Protein AF-A0AAW4KR18-F1 (afdb_monomer_lite)

Structure (mmCIF, N/CA/C/O backbone):
data_AF-A0AAW4KR18-F1
#
_entry.id   AF-A0AAW4KR18-F1
#
loop_
_atom_site.group_PDB
_atom_site.id
_atom_site.type_symbol
_atom_site.label_atom_id
_atom_site.label_alt_id
_atom_site.label_comp_id
_atom_site.label_asym_id
_atom_site.label_entity_id
_atom_site.label_seq_id
_atom_site.pdbx_PDB_ins_code
_atom_site.Cartn_x
_atom_site.Cartn_y
_atom_site.Cartn_z
_atom_site.occupancy
_atom_site.B_iso_or_equiv
_atom_site.auth_seq_id
_atom_site.auth_comp_id
_atom_site.auth_asym_id
_atom_site.auth_atom_id
_atom_site.pdbx_PDB_model_num
ATOM 1 N N . GLY A 1 1 ? -1.394 -12.339 -10.788 1.00 86.75 1 GLY A N 1
ATOM 2 C CA . GLY A 1 1 ? -1.024 -12.649 -9.390 1.00 86.75 1 GLY A CA 1
ATOM 3 C C . GLY A 1 1 ? -1.219 -11.434 -8.500 1.00 86.75 1 GLY A C 1
ATOM 4 O O . GLY A 1 1 ? -1.616 -10.391 -9.005 1.00 86.75 1 GLY A O 1
ATOM 5 N N . LEU A 1 2 ? -0.957 -11.558 -7.200 1.00 89.19 2 LEU A N 1
ATOM 6 C CA . LEU A 1 2 ? -0.935 -10.439 -6.252 1.00 89.19 2 LEU A CA 1
ATOM 7 C C . LEU A 1 2 ? 0.463 -10.357 -5.641 1.00 89.19 2 LEU A C 1
ATOM 9 O O . LEU A 1 2 ? 1.013 -11.386 -5.254 1.00 89.19 2 LEU A O 1
ATOM 13 N N . MET A 1 3 ? 1.033 -9.157 -5.593 1.00 88.88 3 MET A N 1
ATOM 14 C CA . MET A 1 3 ? 2.325 -8.891 -4.968 1.00 88.88 3 MET A CA 1
ATOM 15 C C . MET A 1 3 ? 2.140 -7.832 -3.888 1.00 88.88 3 MET A C 1
ATOM 17 O O . MET A 1 3 ? 1.557 -6.781 -4.152 1.00 88.88 3 MET A O 1
ATOM 21 N N . GLU A 1 4 ? 2.635 -8.116 -2.688 1.00 91.31 4 GLU A N 1
ATOM 22 C CA . GLU A 1 4 ? 2.554 -7.213 -1.545 1.00 91.31 4 GLU A CA 1
ATOM 23 C C . GLU A 1 4 ? 3.915 -6.571 -1.253 1.00 91.31 4 GLU A C 1
ATOM 25 O O . GLU A 1 4 ? 4.936 -7.257 -1.199 1.00 91.31 4 GLU A O 1
ATOM 30 N N . PHE A 1 5 ? 3.915 -5.256 -1.034 1.00 89.31 5 PHE A N 1
ATOM 31 C CA . PHE A 1 5 ? 5.061 -4.491 -0.560 1.00 89.31 5 PHE A CA 1
ATOM 32 C C . PHE A 1 5 ? 4.818 -3.948 0.847 1.00 89.31 5 PHE A C 1
ATOM 34 O O . PHE A 1 5 ? 3.868 -3.199 1.093 1.00 89.31 5 PHE A O 1
ATOM 41 N N . VAL A 1 6 ? 5.752 -4.266 1.738 1.00 88.69 6 VAL A N 1
ATOM 42 C CA . VAL A 1 6 ? 5.866 -3.669 3.069 1.00 88.69 6 VAL A CA 1
ATOM 43 C C . VAL A 1 6 ? 6.666 -2.375 2.942 1.00 88.69 6 VAL A C 1
ATOM 45 O O . VAL A 1 6 ? 7.776 -2.393 2.414 1.00 88.69 6 VAL A O 1
ATOM 48 N N . GLU A 1 7 ? 6.106 -1.254 3.399 1.00 86.38 7 GLU A N 1
ATOM 49 C CA . GLU A 1 7 ? 6.796 0.046 3.460 1.00 86.38 7 GLU A CA 1
ATOM 50 C C . GLU A 1 7 ? 7.399 0.507 2.114 1.00 86.38 7 GLU A C 1
ATOM 52 O O . GLU A 1 7 ? 8.507 1.045 2.044 1.00 86.38 7 GLU A O 1
ATOM 57 N N . MET A 1 8 ? 6.646 0.319 1.022 1.00 87.75 8 MET A N 1
ATOM 58 C CA . MET A 1 8 ? 7.079 0.597 -0.359 1.00 87.75 8 MET A CA 1
ATOM 59 C C . MET A 1 8 ? 7.740 1.975 -0.539 1.00 87.75 8 MET A C 1
ATOM 61 O O . MET A 1 8 ? 8.701 2.105 -1.295 1.00 87.75 8 MET A O 1
ATOM 65 N N . PHE A 1 9 ? 7.264 3.009 0.160 1.00 86.62 9 PHE A N 1
ATOM 66 C CA . PHE A 1 9 ? 7.757 4.381 -0.001 1.00 86.62 9 PHE A CA 1
ATOM 67 C C . PHE A 1 9 ? 9.167 4.624 0.552 1.00 86.62 9 PHE A C 1
ATOM 69 O O . PHE A 1 9 ? 9.767 5.649 0.231 1.00 86.62 9 PHE A O 1
ATOM 76 N N . LYS A 1 10 ? 9.726 3.692 1.333 1.00 87.44 10 LYS A N 1
ATOM 77 C CA . LYS A 1 10 ? 11.134 3.731 1.759 1.00 87.44 10 LYS A CA 1
ATOM 78 C C . LYS A 1 10 ? 12.091 3.197 0.694 1.00 87.44 10 LYS A C 1
ATOM 80 O O . LYS A 1 10 ? 13.296 3.440 0.778 1.00 87.44 10 LYS A O 1
ATOM 85 N N . ALA A 1 11 ? 11.584 2.457 -0.291 1.00 86.94 11 ALA A N 1
ATOM 86 C CA . ALA A 1 11 ? 12.419 1.880 -1.328 1.00 86.94 11 ALA A CA 1
ATOM 87 C C . ALA A 1 11 ? 13.011 2.980 -2.230 1.00 86.94 11 ALA A C 1
ATOM 89 O O . ALA A 1 11 ? 12.342 3.967 -2.552 1.00 86.94 11 ALA A O 1
ATOM 90 N N . PRO A 1 12 ? 14.267 2.828 -2.682 1.00 85.69 12 PRO A N 1
ATOM 91 C CA . PRO A 1 12 ? 14.877 3.793 -3.585 1.00 85.69 12 PRO A CA 1
ATOM 92 C C . PRO A 1 12 ? 14.144 3.806 -4.936 1.00 85.69 12 PRO A C 1
ATOM 94 O O . PRO A 1 12 ? 13.716 2.761 -5.423 1.00 85.69 12 PRO A O 1
ATOM 97 N N . MET A 1 13 ? 14.068 4.968 -5.597 1.00 82.88 13 MET A N 1
ATOM 98 C CA . MET A 1 13 ? 13.292 5.131 -6.844 1.00 82.88 13 MET A CA 1
ATOM 99 C C . MET A 1 13 ? 13.685 4.148 -7.952 1.00 82.88 13 MET A C 1
ATOM 101 O O . MET A 1 13 ? 12.829 3.688 -8.700 1.00 82.88 13 MET A O 1
ATOM 105 N N . LYS A 1 14 ? 14.960 3.744 -8.012 1.00 84.25 14 LYS A N 1
ATOM 106 C CA . LYS A 1 14 ? 15.451 2.716 -8.946 1.00 84.25 14 LYS A CA 1
ATOM 107 C C . LYS A 1 14 ?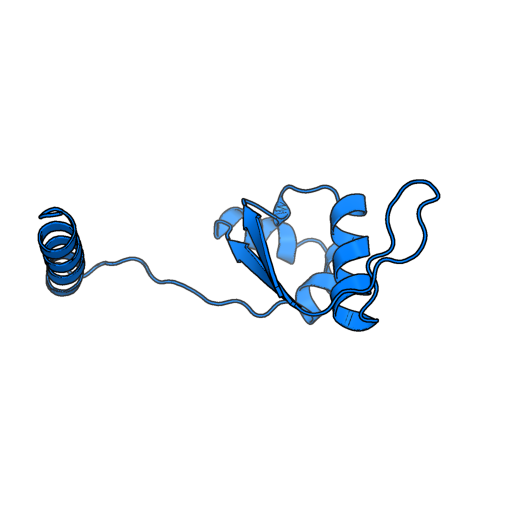 14.745 1.357 -8.812 1.00 84.25 14 LYS A C 1
ATOM 109 O O . LYS A 1 14 ? 14.704 0.615 -9.781 1.00 84.25 14 LYS A O 1
ATOM 114 N N . VAL A 1 15 ? 14.209 1.039 -7.631 1.00 85.00 15 VAL A N 1
ATOM 115 C CA . VAL A 1 15 ? 13.423 -0.180 -7.370 1.00 85.00 15 VAL A CA 1
ATOM 116 C C . VAL A 1 15 ? 11.958 0.034 -7.731 1.00 85.00 15 VAL A C 1
ATOM 118 O O . VAL A 1 15 ? 11.303 -0.879 -8.222 1.00 85.00 15 VAL A O 1
ATOM 121 N N . LEU A 1 16 ? 11.441 1.246 -7.526 1.00 87.69 16 LEU A N 1
ATOM 122 C CA . LEU A 1 16 ? 10.046 1.546 -7.813 1.00 87.69 16 LEU A CA 1
ATOM 123 C C . LEU A 1 16 ? 9.786 1.700 -9.317 1.00 87.69 16 LEU A C 1
ATOM 125 O O . LEU A 1 16 ? 8.729 1.293 -9.790 1.00 87.69 16 LEU A O 1
ATOM 129 N N . HIS A 1 17 ? 10.703 2.303 -10.084 1.00 87.62 17 HIS A N 1
ATOM 130 C CA . HIS A 1 17 ? 10.473 2.606 -11.507 1.00 87.62 17 HIS A CA 1
ATOM 131 C C . HIS A 1 17 ? 10.106 1.376 -12.352 1.00 87.62 17 HIS A C 1
ATOM 133 O O . HIS A 1 17 ? 9.118 1.460 -13.085 1.00 87.62 17 HIS A O 1
ATOM 139 N N . PRO A 1 18 ? 10.788 0.223 -12.206 1.00 89.06 18 PRO A N 1
ATOM 140 C CA . PRO A 1 18 ? 10.374 -1.017 -12.859 1.00 89.06 18 PRO A CA 1
ATOM 141 C C . PRO A 1 18 ? 8.924 -1.436 -12.576 1.00 89.06 18 PRO A C 1
ATOM 143 O O . PRO A 1 18 ? 8.291 -2.048 -13.432 1.00 89.06 18 PRO A O 1
ATOM 146 N N . LEU A 1 19 ? 8.363 -1.088 -11.411 1.00 88.94 19 LEU A N 1
ATOM 147 C CA . LEU A 1 19 ? 6.976 -1.406 -11.050 1.00 88.94 19 LEU A CA 1
ATOM 148 C C . LEU A 1 19 ? 5.959 -0.561 -11.830 1.00 88.94 19 LEU A C 1
ATOM 150 O O . LEU A 1 19 ? 4.875 -1.053 -12.150 1.00 88.94 19 LEU A O 1
ATOM 154 N N . LEU A 1 20 ? 6.298 0.684 -12.188 1.00 87.81 20 LEU A N 1
ATOM 155 C CA . LEU A 1 20 ? 5.454 1.491 -13.082 1.00 87.81 20 LEU A CA 1
ATOM 156 C C . LEU A 1 20 ? 5.405 0.873 -14.470 1.00 87.81 20 LEU A C 1
ATOM 158 O O . LEU A 1 20 ? 4.329 0.716 -15.037 1.00 87.81 20 LEU A O 1
ATOM 162 N N . THR A 1 21 ? 6.565 0.483 -14.994 1.00 87.69 21 THR A N 1
ATOM 163 C CA . THR A 1 21 ? 6.645 -0.186 -16.292 1.00 87.69 21 THR A CA 1
ATOM 164 C C . THR A 1 21 ? 5.892 -1.513 -16.264 1.00 87.69 21 THR A C 1
ATOM 166 O O . THR A 1 21 ? 5.102 -1.780 -17.162 1.00 87.69 21 THR A O 1
ATOM 169 N N . ALA A 1 22 ? 6.018 -2.288 -15.184 1.00 90.38 22 ALA A N 1
ATOM 170 C CA . ALA A 1 22 ? 5.279 -3.535 -15.015 1.00 90.38 22 ALA A CA 1
ATOM 171 C C . ALA A 1 22 ? 3.760 -3.328 -15.029 1.00 90.38 22 ALA A C 1
ATOM 173 O O . ALA A 1 22 ? 3.048 -4.045 -15.728 1.00 90.38 22 ALA A O 1
ATOM 174 N N . THR A 1 23 ? 3.258 -2.333 -14.296 1.00 88.94 23 THR A N 1
ATOM 175 C CA . THR A 1 23 ? 1.814 -2.047 -14.212 1.00 88.94 23 THR A CA 1
ATOM 176 C C . THR A 1 23 ? 1.245 -1.373 -15.460 1.00 88.94 23 THR A C 1
ATOM 178 O O . THR A 1 23 ? 0.047 -1.487 -15.703 1.00 88.94 23 THR A O 1
ATOM 181 N N . GLN A 1 24 ? 2.076 -0.710 -16.267 1.00 87.00 24 GLN A N 1
ATOM 182 C CA . GLN A 1 24 ? 1.652 -0.032 -17.493 1.00 87.00 24 GLN A CA 1
ATOM 183 C C . GLN A 1 24 ? 1.796 -0.898 -18.751 1.00 87.00 24 GLN A C 1
ATOM 185 O O . GLN A 1 24 ? 0.878 -0.962 -19.562 1.00 87.00 24 GLN A O 1
ATOM 190 N N . GLU A 1 25 ? 2.956 -1.524 -18.940 1.00 88.69 25 GLU A N 1
ATOM 191 C CA . GLU A 1 25 ? 3.314 -2.263 -20.158 1.00 88.69 25 GLU A CA 1
ATOM 192 C C . GLU A 1 25 ? 3.072 -3.770 -20.017 1.00 88.69 25 GLU A C 1
ATOM 194 O O . GLU A 1 25 ? 3.236 -4.517 -20.980 1.00 88.69 25 GLU A O 1
ATOM 199 N N . GLY A 1 26 ? 2.709 -4.234 -18.817 1.00 88.69 26 GLY A N 1
ATOM 200 C CA . GLY A 1 26 ? 2.560 -5.657 -18.525 1.00 88.69 26 GLY A CA 1
ATOM 201 C C . GLY A 1 26 ? 3.891 -6.407 -18.540 1.00 88.69 26 GLY A C 1
ATOM 202 O O . GLY A 1 26 ? 3.902 -7.621 -18.718 1.00 88.69 26 GLY A O 1
ATOM 203 N N . ASN A 1 27 ? 5.013 -5.699 -18.381 1.00 89.56 27 ASN A N 1
ATOM 204 C CA . ASN A 1 27 ? 6.358 -6.261 -18.417 1.00 89.56 27 ASN A CA 1
ATOM 205 C C . ASN A 1 27 ? 7.237 -5.622 -17.338 1.00 89.56 27 ASN A C 1
ATOM 207 O O . ASN A 1 27 ? 7.429 -4.407 -17.302 1.00 89.56 27 ASN A O 1
ATOM 211 N N . TYR A 1 28 ? 7.785 -6.446 -16.451 1.00 88.69 28 TYR A N 1
ATOM 212 C CA . TYR A 1 28 ? 8.760 -6.034 -15.455 1.00 88.69 28 TYR A CA 1
ATOM 213 C C . TYR A 1 28 ? 10.169 -6.076 -16.052 1.00 88.69 28 TYR A C 1
ATOM 215 O O . TYR A 1 28 ? 10.699 -7.145 -16.364 1.00 88.69 28 TYR A O 1
ATOM 223 N N . ASN A 1 29 ? 10.787 -4.905 -16.183 1.00 85.00 29 ASN A N 1
ATOM 224 C CA . ASN A 1 29 ? 12.160 -4.777 -16.658 1.00 85.00 29 ASN A CA 1
ATOM 225 C C . ASN A 1 29 ? 13.118 -4.853 -15.469 1.00 85.00 29 ASN A C 1
ATOM 227 O O . ASN A 1 29 ? 13.236 -3.906 -14.691 1.00 85.00 29 ASN A O 1
ATOM 231 N N . SER A 1 30 ? 13.788 -5.996 -15.316 1.00 76.69 30 SER A N 1
ATOM 232 C CA . SER A 1 30 ? 14.761 -6.187 -14.243 1.00 76.69 30 SER A CA 1
ATOM 233 C C . SER A 1 30 ? 15.985 -5.294 -14.436 1.00 76.69 30 SER A C 1
ATOM 235 O O . SER A 1 30 ? 16.422 -5.017 -15.553 1.00 76.69 30 SER A O 1
ATOM 237 N N . THR A 1 31 ? 16.599 -4.896 -13.327 1.00 69.06 31 THR A N 1
ATOM 238 C CA . THR A 1 31 ? 17.990 -4.446 -13.337 1.00 69.06 31 THR A CA 1
ATOM 239 C C . THR A 1 31 ? 18.891 -5.658 -13.611 1.00 69.06 31 THR A C 1
ATOM 241 O O . THR A 1 31 ? 18.619 -6.732 -13.080 1.00 69.06 31 THR A O 1
ATOM 244 N N . GLU A 1 32 ? 19.945 -5.481 -14.417 1.00 68.81 32 GLU A N 1
ATOM 245 C CA . GLU A 1 32 ? 21.020 -6.467 -14.683 1.00 68.81 32 GLU A CA 1
ATOM 246 C C . GLU A 1 32 ? 20.759 -7.560 -15.744 1.00 68.81 32 GLU A C 1
ATOM 248 O O . GLU A 1 32 ? 20.768 -8.750 -15.453 1.00 68.81 32 GLU A O 1
ATOM 253 N N . GLY A 1 33 ? 20.612 -7.172 -17.018 1.00 66.25 33 GLY A N 1
ATOM 254 C CA . GLY A 1 33 ? 20.816 -8.073 -18.175 1.00 66.25 33 GLY A CA 1
ATOM 255 C C . GLY A 1 33 ? 19.786 -9.195 -18.370 1.00 66.25 33 GLY A C 1
ATOM 256 O O . GLY A 1 33 ? 19.841 -9.911 -19.368 1.00 66.25 33 GLY A O 1
ATOM 257 N N . LEU A 1 34 ? 18.835 -9.333 -17.450 1.00 75.31 34 LEU A N 1
ATOM 258 C CA . LEU A 1 34 ? 17.673 -10.197 -17.588 1.00 75.31 34 LEU A CA 1
ATOM 259 C C . LEU A 1 34 ? 16.652 -9.542 -18.525 1.00 75.31 34 LEU A C 1
ATOM 261 O O . LEU A 1 34 ? 16.408 -8.336 -18.459 1.00 75.31 34 LEU A O 1
ATOM 265 N N . GLY A 1 35 ? 16.060 -10.349 -19.408 1.00 80.00 35 GLY A N 1
ATOM 266 C CA . GLY A 1 35 ? 14.988 -9.903 -20.296 1.00 80.00 35 GLY A CA 1
ATOM 267 C C . GLY A 1 35 ? 13.735 -9.481 -19.526 1.00 80.00 35 GLY A C 1
ATOM 268 O O . GLY A 1 35 ? 13.562 -9.817 -18.353 1.00 80.00 35 GLY A O 1
ATOM 269 N N . ALA A 1 36 ? 12.852 -8.750 -20.204 1.00 86.06 36 ALA A N 1
ATOM 270 C CA . ALA A 1 36 ? 11.567 -8.342 -19.652 1.00 86.06 36 ALA A CA 1
ATOM 271 C C . ALA A 1 36 ? 10.756 -9.563 -19.186 1.00 86.06 36 ALA A C 1
ATOM 273 O O . ALA A 1 36 ? 10.584 -10.530 -19.932 1.00 86.06 36 ALA A O 1
ATOM 274 N N . ILE A 1 37 ? 10.259 -9.516 -17.950 1.00 88.81 37 ILE A N 1
ATOM 275 C CA . ILE A 1 37 ? 9.450 -10.581 -17.356 1.00 88.81 37 ILE A CA 1
ATOM 276 C C . ILE A 1 37 ? 7.975 -10.195 -17.509 1.00 88.81 37 ILE A C 1
ATOM 278 O O . ILE A 1 37 ? 7.586 -9.152 -16.980 1.00 88.81 37 ILE A O 1
ATOM 282 N N . PRO A 1 38 ? 7.130 -11.006 -18.172 1.00 90.25 38 PRO A N 1
ATOM 283 C CA . PRO A 1 38 ? 5.703 -10.723 -18.268 1.00 90.25 38 PRO A CA 1
ATOM 284 C C . PRO A 1 38 ? 5.072 -10.555 -16.883 1.00 90.25 38 PRO A C 1
ATOM 286 O O . PRO A 1 38 ? 5.202 -11.414 -16.009 1.00 90.25 38 PRO A O 1
ATOM 289 N N . PHE A 1 39 ? 4.370 -9.445 -16.689 1.00 90.50 39 PHE A N 1
ATOM 290 C CA . PHE A 1 39 ? 3.689 -9.097 -15.455 1.00 90.50 39 PHE A CA 1
ATOM 291 C C . PHE A 1 39 ? 2.190 -8.946 -15.706 1.00 90.50 39 PHE A C 1
ATOM 293 O O . PHE A 1 39 ? 1.731 -8.146 -16.517 1.00 90.50 39 PHE A O 1
ATOM 300 N N . THR A 1 40 ? 1.393 -9.705 -14.964 1.00 91.06 40 THR A N 1
ATOM 301 C CA . THR A 1 40 ? -0.058 -9.524 -14.909 1.00 91.06 40 THR A CA 1
ATOM 302 C C . THR A 1 40 ? -0.503 -9.731 -13.474 1.00 91.06 40 THR A C 1
ATOM 304 O O . THR A 1 40 ? -0.501 -10.851 -12.946 1.00 91.06 40 THR A O 1
ATOM 307 N N . GLY A 1 41 ? -0.862 -8.645 -12.800 1.00 90.75 41 GLY A N 1
ATOM 308 C CA . GLY A 1 41 ? -1.221 -8.713 -11.397 1.00 90.75 41 GLY A CA 1
ATOM 309 C C . GLY A 1 41 ? -1.517 -7.373 -10.757 1.00 90.75 41 GLY A C 1
ATOM 310 O O . GLY A 1 41 ? -1.460 -6.329 -11.398 1.00 90.75 41 GLY A O 1
ATOM 311 N N . ILE A 1 42 ? -1.838 -7.445 -9.471 1.00 90.44 42 ILE A N 1
ATOM 312 C CA . ILE A 1 42 ? -2.093 -6.287 -8.619 1.00 90.44 42 ILE A CA 1
ATOM 313 C C . ILE A 1 42 ? -0.888 -6.102 -7.703 1.00 90.44 42 ILE A C 1
ATOM 315 O O . ILE A 1 42 ? -0.434 -7.061 -7.072 1.00 90.44 42 ILE A O 1
ATOM 319 N N . LEU A 1 43 ? -0.400 -4.866 -7.631 1.00 90.81 43 LEU A N 1
ATOM 320 C CA . LEU A 1 43 ? 0.550 -4.441 -6.612 1.00 90.81 43 LEU A CA 1
ATOM 321 C C . LEU A 1 43 ? -0.236 -3.849 -5.446 1.00 90.81 43 LEU A C 1
ATOM 323 O O . LEU A 1 43 ? -0.969 -2.876 -5.618 1.00 90.81 43 LEU A O 1
ATOM 327 N N . LEU A 1 44 ? -0.090 -4.450 -4.272 1.00 93.00 44 LEU A N 1
ATOM 328 C CA . LEU A 1 44 ? -0.624 -3.936 -3.021 1.00 93.00 44 LEU A CA 1
ATOM 329 C C . LEU A 1 44 ? 0.544 -3.432 -2.181 1.00 93.00 44 LEU A C 1
ATOM 331 O O . LEU A 1 44 ? 1.550 -4.120 -2.040 1.00 93.00 44 LEU A O 1
ATOM 335 N N . ALA A 1 45 ? 0.413 -2.245 -1.608 1.00 92.06 45 ALA A N 1
ATOM 336 C CA . ALA A 1 45 ? 1.400 -1.715 -0.685 1.00 92.06 45 ALA A CA 1
ATOM 337 C C . ALA A 1 45 ? 0.702 -1.179 0.555 1.00 92.06 45 ALA A C 1
ATOM 339 O O . ALA A 1 45 ? -0.339 -0.526 0.457 1.00 92.06 45 ALA A O 1
ATOM 340 N N . HIS A 1 46 ? 1.299 -1.436 1.712 1.00 91.81 46 HIS A N 1
ATOM 341 C CA . HIS A 1 46 ? 0.893 -0.818 2.963 1.00 91.81 46 HIS A CA 1
ATOM 342 C C . HIS A 1 46 ? 2.025 0.068 3.484 1.00 91.81 46 HIS A C 1
ATOM 344 O O . HIS A 1 46 ? 3.211 -0.246 3.371 1.00 91.81 46 HIS A O 1
ATOM 350 N N . SER A 1 47 ? 1.649 1.219 4.024 1.00 90.12 47 SER A N 1
ATOM 351 C CA . SER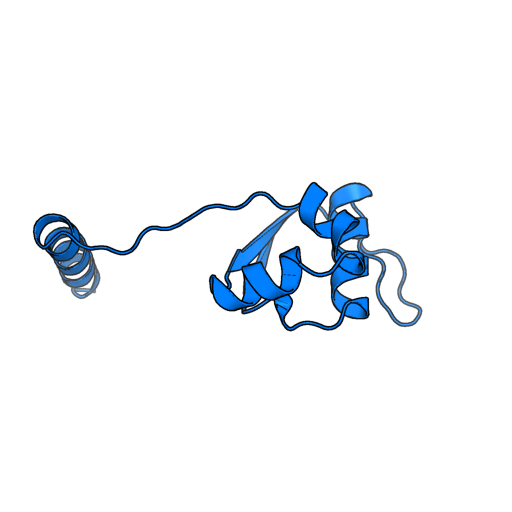 A 1 47 ? 2.571 2.210 4.568 1.00 90.12 47 SER A CA 1
ATOM 352 C C . SER A 1 47 ? 1.813 3.092 5.559 1.00 90.12 47 SER A C 1
ATOM 354 O O . SER A 1 47 ? 0.582 3.053 5.634 1.00 90.12 47 SER A O 1
ATOM 356 N N . ASN A 1 48 ? 2.550 3.860 6.352 1.00 89.56 48 ASN A N 1
ATOM 357 C CA . ASN A 1 48 ? 1.974 4.818 7.283 1.00 89.56 48 ASN A CA 1
ATOM 358 C C . ASN A 1 48 ? 1.702 6.174 6.608 1.00 89.56 48 ASN A C 1
ATOM 360 O O . ASN A 1 48 ? 2.221 6.507 5.540 1.00 89.56 48 ASN A O 1
ATOM 364 N N . GLU A 1 49 ? 0.878 6.987 7.264 1.00 88.75 49 GLU A N 1
ATOM 365 C CA . GLU A 1 49 ? 0.468 8.290 6.740 1.00 88.75 49 GLU A CA 1
ATOM 366 C C . GLU A 1 49 ? 1.650 9.271 6.608 1.00 88.75 49 GLU A C 1
ATOM 368 O O . GLU A 1 49 ? 1.729 10.015 5.630 1.00 88.75 49 GLU A O 1
ATOM 373 N N . SER A 1 50 ? 2.623 9.234 7.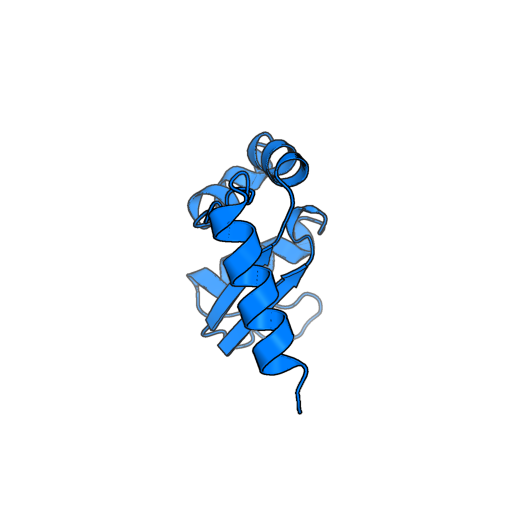527 1.00 89.56 50 SER A N 1
ATOM 374 C CA . SER A 1 50 ? 3.820 10.088 7.471 1.00 89.56 50 SER A CA 1
ATOM 375 C C . SER A 1 50 ? 4.714 9.821 6.254 1.00 89.56 50 SER A C 1
ATOM 377 O O . SER A 1 50 ? 5.210 10.760 5.622 1.00 89.56 50 SER A O 1
ATOM 379 N N . GLU A 1 51 ? 4.903 8.553 5.893 1.00 90.00 51 GLU A N 1
ATOM 380 C CA . GLU A 1 51 ? 5.650 8.133 4.707 1.00 90.00 51 GLU A CA 1
ATOM 381 C C . GLU A 1 51 ? 4.918 8.553 3.438 1.00 90.00 51 GLU A C 1
ATOM 383 O O . GLU A 1 51 ? 5.532 9.134 2.545 1.00 90.00 51 GLU A O 1
ATOM 388 N N . TRP A 1 52 ? 3.598 8.346 3.389 1.00 90.06 52 TRP A N 1
ATOM 389 C CA . TRP A 1 52 ? 2.773 8.807 2.278 1.00 90.06 52 TRP A CA 1
ATOM 390 C C . TRP A 1 52 ? 2.877 10.324 2.071 1.00 90.06 52 TRP A C 1
ATOM 392 O O . TRP A 1 52 ? 3.061 10.777 0.941 1.00 90.06 52 TRP A O 1
ATOM 402 N N . HIS A 1 53 ? 2.808 11.126 3.138 1.00 90.25 53 HIS A N 1
ATOM 403 C CA . HIS A 1 53 ? 2.953 12.580 3.029 1.00 90.25 53 HIS A CA 1
ATOM 404 C C . HIS A 1 53 ? 4.323 12.988 2.489 1.00 90.25 53 HIS A C 1
ATOM 406 O O . HIS A 1 53 ? 4.406 13.811 1.577 1.00 90.25 53 HIS A O 1
ATOM 412 N N . THR A 1 54 ? 5.391 12.385 3.013 1.00 90.31 54 THR A N 1
ATOM 413 C CA . THR A 1 54 ? 6.760 12.622 2.532 1.00 90.31 54 THR A CA 1
ATOM 414 C C . THR A 1 54 ? 6.895 12.259 1.054 1.00 90.31 54 THR A C 1
ATOM 416 O O . THR A 1 54 ? 7.428 13.040 0.266 1.00 90.31 54 THR A O 1
ATOM 419 N N . PHE A 1 55 ? 6.363 11.099 0.664 1.00 89.88 55 PHE A N 1
ATOM 420 C CA . PHE A 1 55 ? 6.407 10.594 -0.703 1.00 89.88 55 PHE A CA 1
ATOM 421 C C . PHE A 1 55 ? 5.618 11.478 -1.673 1.00 89.88 55 PHE A C 1
ATOM 423 O O . PHE A 1 55 ? 6.131 11.815 -2.740 1.00 89.88 55 PHE A O 1
ATOM 430 N N . ARG A 1 56 ? 4.404 11.895 -1.290 1.00 89.94 56 ARG A N 1
ATOM 431 C CA . ARG A 1 56 ? 3.515 12.746 -2.093 1.00 89.94 56 ARG A CA 1
ATOM 432 C C . ARG A 1 56 ? 4.083 14.146 -2.325 1.00 89.94 56 ARG A C 1
ATOM 434 O O . ARG A 1 56 ? 3.857 14.730 -3.379 1.00 89.94 56 ARG A O 1
ATOM 441 N N . ASN A 1 57 ? 4.789 14.700 -1.342 1.00 89.94 57 ASN A N 1
ATOM 442 C CA . ASN A 1 57 ? 5.326 16.060 -1.423 1.00 89.94 57 ASN A CA 1
ATOM 443 C C . ASN A 1 57 ? 6.556 16.172 -2.342 1.00 89.94 57 ASN A C 1
ATOM 445 O O . ASN A 1 57 ? 6.975 17.281 -2.679 1.00 89.94 57 ASN A O 1
ATOM 449 N N . ASN A 1 58 ? 7.137 15.048 -2.764 1.00 88.88 58 ASN A N 1
ATOM 450 C CA . ASN A 1 58 ? 8.266 15.032 -3.682 1.00 88.88 58 ASN A CA 1
ATOM 451 C C . ASN A 1 58 ? 7.788 15.017 -5.145 1.00 88.88 58 ASN A C 1
ATOM 453 O O . ASN A 1 58 ? 7.223 14.031 -5.611 1.00 88.88 58 ASN A O 1
ATOM 457 N N . LYS A 1 59 ? 8.081 16.087 -5.897 1.00 86.31 59 LYS A N 1
ATOM 458 C CA . LYS A 1 59 ? 7.699 16.225 -7.316 1.00 86.31 59 LYS A CA 1
ATOM 459 C C . LYS A 1 59 ? 8.268 15.131 -8.222 1.00 86.31 59 LYS A C 1
ATOM 461 O O . LYS A 1 59 ? 7.644 14.785 -9.215 1.00 86.31 59 LYS A O 1
ATOM 466 N N . ASN A 1 60 ? 9.408 14.537 -7.867 1.00 84.62 60 ASN A N 1
ATOM 467 C CA . ASN A 1 60 ? 9.985 13.438 -8.648 1.00 84.62 60 ASN A CA 1
ATOM 468 C C . ASN A 1 60 ? 9.096 12.179 -8.640 1.00 84.62 60 ASN A C 1
ATOM 470 O O . ASN A 1 60 ? 9.271 11.301 -9.482 1.00 84.62 60 ASN A O 1
ATOM 474 N N . ASN A 1 61 ? 8.136 12.098 -7.712 1.00 86.88 61 ASN A N 1
ATOM 475 C CA . ASN A 1 61 ? 7.243 10.956 -7.540 1.00 86.88 61 ASN A CA 1
ATOM 476 C C . ASN A 1 61 ? 5.881 11.143 -8.228 1.00 86.88 61 ASN A C 1
ATOM 478 O O . ASN A 1 61 ? 5.029 10.266 -8.111 1.00 86.88 61 ASN A O 1
ATOM 482 N N . GLU A 1 62 ? 5.656 12.246 -8.949 1.00 87.31 62 GLU A N 1
ATOM 483 C CA . GLU A 1 62 ? 4.370 12.567 -9.593 1.00 87.31 62 GLU A CA 1
ATOM 484 C C . GLU A 1 62 ? 3.844 11.412 -10.461 1.00 87.31 62 GLU A C 1
ATOM 486 O O . GLU A 1 62 ? 2.714 10.961 -10.286 1.00 87.31 62 GLU A O 1
ATOM 491 N N . ALA A 1 63 ? 4.715 10.806 -11.273 1.00 86.94 63 ALA A N 1
ATOM 492 C CA . ALA A 1 63 ? 4.369 9.659 -12.114 1.00 86.94 63 ALA A CA 1
ATOM 493 C C . ALA A 1 63 ? 3.895 8.413 -11.333 1.00 86.94 63 ALA A C 1
ATOM 495 O O . ALA A 1 63 ? 3.167 7.586 -11.888 1.00 86.94 63 ALA A O 1
ATOM 496 N N . PHE A 1 64 ? 4.318 8.244 -10.074 1.00 87.31 64 PHE A N 1
ATOM 497 C CA . PHE A 1 64 ? 3.790 7.197 -9.193 1.00 87.31 64 PHE A CA 1
ATOM 498 C C . PHE A 1 64 ? 2.438 7.581 -8.625 1.00 87.31 64 PHE A C 1
ATOM 500 O O . PHE A 1 64 ? 1.534 6.754 -8.598 1.00 87.31 64 PHE A O 1
ATOM 507 N N . ILE A 1 65 ? 2.312 8.825 -8.169 1.00 88.75 65 ILE A N 1
ATOM 508 C CA . ILE A 1 65 ? 1.100 9.331 -7.525 1.00 88.75 65 ILE A CA 1
ATOM 509 C C . ILE A 1 65 ? -0.096 9.198 -8.475 1.00 88.75 65 ILE A C 1
ATOM 511 O O . ILE A 1 65 ? -1.148 8.732 -8.046 1.00 88.75 65 ILE A O 1
ATOM 515 N N . ASP A 1 66 ? 0.095 9.483 -9.764 1.00 88.75 66 ASP A N 1
ATOM 516 C CA . ASP A 1 66 ? -0.946 9.351 -10.793 1.00 88.75 66 ASP A CA 1
ATOM 517 C C . ASP A 1 66 ? -1.409 7.906 -11.039 1.00 88.75 66 ASP A C 1
ATOM 519 O O . ASP A 1 66 ? -2.491 7.681 -11.582 1.00 88.75 66 ASP A O 1
ATOM 523 N N . ARG A 1 67 ? -0.603 6.909 -10.652 1.00 88.25 67 ARG A N 1
ATOM 524 C CA . ARG A 1 67 ? -0.877 5.481 -10.882 1.00 88.25 67 ARG A CA 1
ATOM 525 C C . ARG A 1 67 ? -1.228 4.710 -9.606 1.00 88.25 67 ARG A C 1
ATOM 527 O O . ARG A 1 67 ? -1.421 3.497 -9.668 1.00 88.25 67 ARG A O 1
ATOM 534 N N . ILE A 1 68 ? -1.317 5.377 -8.454 1.00 89.00 68 ILE A N 1
ATOM 535 C CA . ILE A 1 68 ? -1.644 4.749 -7.167 1.00 89.00 68 ILE A CA 1
ATOM 536 C C . ILE A 1 68 ? -3.095 5.046 -6.789 1.00 89.00 68 ILE A C 1
ATOM 538 O O . ILE A 1 68 ? -3.533 6.195 -6.780 1.00 89.00 68 ILE A O 1
ATOM 542 N N . TYR A 1 69 ? -3.825 4.007 -6.380 1.00 90.69 69 TYR A N 1
ATOM 543 C CA . TYR A 1 69 ? -5.116 4.158 -5.715 1.00 90.69 69 TYR A CA 1
ATOM 544 C C . TYR A 1 69 ? -4.956 4.007 -4.200 1.00 90.69 69 TYR A C 1
ATOM 546 O O . TYR A 1 69 ? -4.484 2.980 -3.715 1.00 90.69 69 TYR A O 1
ATOM 554 N N . ILE A 1 70 ? -5.352 5.033 -3.444 1.00 90.81 70 ILE A N 1
AT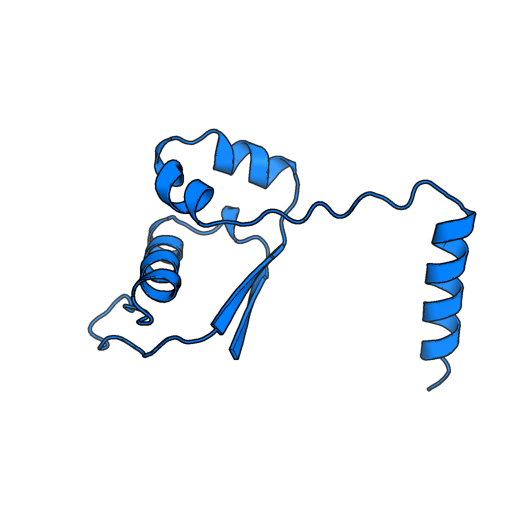OM 555 C CA . ILE A 1 70 ? -5.183 5.063 -1.987 1.00 90.81 70 ILE A CA 1
ATOM 556 C C . ILE A 1 70 ? -6.453 4.557 -1.315 1.00 90.81 70 ILE A C 1
ATOM 558 O O . ILE A 1 70 ? -7.512 5.177 -1.420 1.00 90.81 70 ILE A O 1
ATOM 562 N N . VAL A 1 71 ? -6.318 3.487 -0.538 1.00 92.75 71 VAL A N 1
ATOM 563 C CA . VAL A 1 71 ? -7.368 3.005 0.361 1.00 92.75 71 VAL A CA 1
ATOM 564 C C . VAL A 1 71 ? -7.034 3.457 1.777 1.00 92.75 71 VAL A C 1
ATOM 566 O O . VAL A 1 71 ? -6.055 3.008 2.367 1.00 92.75 71 VAL A O 1
ATOM 569 N N . LYS A 1 72 ? -7.842 4.363 2.334 1.00 90.75 72 LYS A N 1
ATOM 570 C CA . LYS A 1 72 ? -7.692 4.793 3.729 1.00 90.75 72 LYS A CA 1
ATOM 571 C C . LYS A 1 72 ? -8.393 3.804 4.653 1.00 90.75 72 LYS A C 1
ATOM 573 O O . LYS A 1 72 ? -9.605 3.629 4.552 1.00 90.75 72 LYS A O 1
ATOM 578 N N . VAL A 1 73 ? -7.643 3.212 5.576 1.00 90.06 73 VAL A N 1
ATOM 579 C CA . VAL A 1 73 ? -8.185 2.355 6.636 1.00 90.06 73 VAL A CA 1
ATOM 580 C C . VAL A 1 73 ? -8.248 3.181 7.926 1.00 90.06 73 VAL A C 1
ATOM 582 O O . VAL A 1 73 ? -7.197 3.500 8.479 1.00 90.06 73 VAL A O 1
ATOM 585 N N . PRO A 1 74 ? -9.441 3.607 8.384 1.00 90.50 74 PRO A N 1
ATOM 586 C CA . PRO A 1 74 ? -9.560 4.434 9.579 1.00 90.50 74 PRO A CA 1
ATOM 587 C C . PRO A 1 74 ? -9.256 3.632 10.847 1.00 90.50 74 PRO A C 1
ATOM 589 O O . PRO A 1 74 ? -9.495 2.425 10.912 1.00 90.50 74 PRO A O 1
ATOM 592 N N . TYR A 1 75 ? -8.789 4.326 11.885 1.00 90.19 75 TYR A N 1
ATOM 593 C CA . TYR A 1 75 ? -8.620 3.731 13.207 1.00 90.19 75 TYR A CA 1
ATOM 594 C C . TYR A 1 75 ? -9.965 3.292 13.795 1.00 90.19 75 TYR A C 1
ATOM 596 O O . TYR A 1 75 ? -10.986 3.971 13.654 1.00 90.19 75 TYR A O 1
ATOM 604 N N . CYS A 1 76 ? -9.950 2.167 14.507 1.00 93.38 76 CYS A N 1
ATOM 605 C CA . CYS A 1 76 ? -11.096 1.702 15.272 1.00 93.38 76 CYS A CA 1
ATOM 606 C C . CYS A 1 76 ? -11.247 2.552 16.542 1.00 93.38 76 CYS A C 1
ATOM 608 O O . CYS A 1 76 ? -10.625 2.273 17.559 1.00 93.38 76 CYS A O 1
ATOM 610 N N . LEU A 1 77 ? -12.050 3.617 16.474 1.00 94.81 77 LEU A N 1
ATOM 611 C CA . LEU A 1 77 ? -12.261 4.544 17.599 1.00 94.81 77 LEU A CA 1
ATOM 612 C C . LEU A 1 77 ? -13.496 4.210 18.450 1.00 94.81 77 LEU A C 1
ATOM 614 O O . LEU A 1 77 ? -13.733 4.848 19.473 1.00 94.81 77 LEU A O 1
ATOM 618 N N . ARG A 1 78 ? -14.320 3.246 18.021 1.00 97.00 78 ARG A N 1
ATOM 619 C CA . ARG A 1 78 ? -15.550 2.850 18.719 1.00 97.00 78 ARG A CA 1
ATOM 620 C C . ARG A 1 78 ? -15.358 1.494 19.380 1.00 97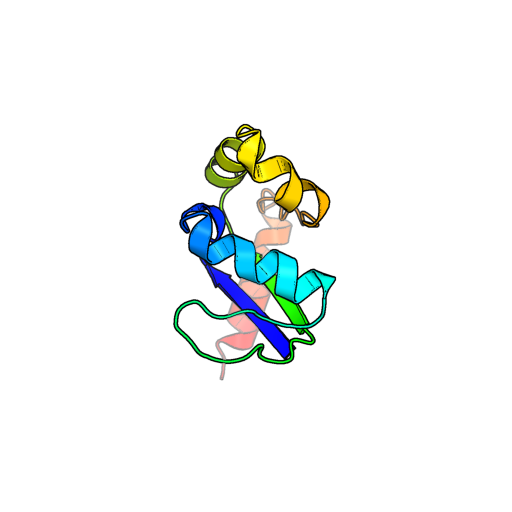.00 78 ARG A C 1
ATOM 622 O O . ARG A 1 78 ? -15.084 0.516 18.692 1.00 97.00 78 ARG A O 1
ATOM 629 N N . VAL A 1 79 ? -15.637 1.423 20.681 1.00 95.38 79 VAL A N 1
ATOM 630 C CA . VAL A 1 79 ? -15.586 0.170 21.459 1.00 95.38 79 VAL A CA 1
ATOM 631 C C . VAL A 1 79 ? -16.462 -0.917 20.826 1.00 95.38 79 VAL A C 1
ATOM 633 O O . VAL A 1 79 ? -16.064 -2.071 20.752 1.00 95.38 79 VAL A O 1
ATOM 636 N N . SER A 1 80 ? -17.633 -0.560 20.291 1.00 96.50 80 SER A N 1
ATOM 637 C CA . SER A 1 80 ? -18.530 -1.518 19.631 1.00 96.50 80 SER A CA 1
ATOM 638 C C . SER A 1 80 ? -17.969 -2.132 18.345 1.00 96.50 80 SER A C 1
ATOM 640 O O . SER A 1 80 ? -18.386 -3.227 17.974 1.00 96.50 80 SER A O 1
ATOM 642 N N . ASP A 1 81 ? -17.048 -1.458 17.652 1.00 95.50 81 ASP A N 1
ATOM 643 C CA . ASP A 1 81 ? -16.342 -2.041 16.507 1.00 95.50 81 ASP A CA 1
ATOM 644 C C . ASP A 1 81 ? -15.141 -2.870 16.962 1.00 95.50 81 ASP A C 1
ATOM 646 O O . ASP A 1 81 ? -14.878 -3.923 16.386 1.00 95.50 81 ASP A O 1
ATOM 650 N N . GLU A 1 82 ? -14.470 -2.447 18.033 1.00 96.00 82 GLU A N 1
ATOM 651 C CA . GLU A 1 82 ? -13.356 -3.179 18.636 1.00 96.00 82 GLU A CA 1
ATOM 652 C C . GLU A 1 82 ? -13.807 -4.545 19.173 1.00 96.00 82 GLU A C 1
ATOM 654 O O . GLU A 1 82 ? -13.156 -5.556 18.915 1.00 96.00 82 GLU A O 1
ATOM 659 N N . ILE A 1 83 ? -14.984 -4.605 19.812 1.00 96.50 83 ILE A N 1
ATOM 660 C CA . ILE A 1 83 ? -15.604 -5.861 20.264 1.00 96.50 83 ILE A CA 1
ATOM 661 C C . ILE A 1 83 ? -15.728 -6.860 19.104 1.00 96.50 83 ILE A C 1
ATOM 663 O O . ILE A 1 83 ? -15.348 -8.013 19.261 1.00 96.50 83 ILE A O 1
ATOM 667 N N . LYS A 1 84 ? -16.148 -6.424 17.907 1.00 94.88 84 LYS A N 1
ATOM 668 C CA . LYS A 1 84 ? -16.268 -7.315 16.734 1.00 94.88 84 LYS A CA 1
ATOM 669 C C . LYS A 1 84 ? -14.920 -7.885 16.290 1.00 94.88 84 LYS A C 1
ATOM 671 O O . LYS A 1 84 ? -14.865 -8.995 15.760 1.00 94.88 84 LYS A O 1
ATOM 676 N N . ILE A 1 85 ? -13.836 -7.123 16.463 1.00 93.44 85 ILE A N 1
ATOM 677 C CA . ILE A 1 85 ? -12.476 -7.591 16.173 1.00 93.44 85 ILE A CA 1
ATOM 678 C C . ILE A 1 85 ? -12.106 -8.691 17.169 1.00 93.44 85 ILE A C 1
ATOM 680 O O . ILE A 1 85 ? -11.648 -9.753 16.749 1.00 93.44 85 ILE A O 1
ATOM 684 N N . TYR A 1 86 ? -12.359 -8.475 18.461 1.00 93.94 86 TYR A N 1
ATOM 685 C CA . TYR A 1 86 ? -12.108 -9.484 19.489 1.00 93.94 86 TYR A CA 1
ATOM 686 C C . TYR A 1 86 ? -12.960 -10.738 19.299 1.00 93.94 86 TYR A C 1
ATOM 688 O O . TYR A 1 86 ? -12.413 -11.837 19.336 1.00 93.94 86 TYR A O 1
ATOM 696 N N . ASP A 1 87 ? -14.248 -10.598 18.987 1.00 95.19 87 ASP A N 1
ATOM 697 C CA . ASP A 1 87 ? -15.133 -11.729 18.695 1.00 95.19 87 ASP A CA 1
ATOM 698 C C . ASP A 1 87 ? -14.600 -12.563 17.522 1.00 95.19 87 ASP A C 1
ATOM 700 O O . ASP A 1 87 ? -14.530 -13.792 17.596 1.00 95.19 87 ASP A O 1
ATOM 704 N N . LYS A 1 88 ? -14.143 -11.901 16.447 1.00 93.56 88 LYS A N 1
ATOM 705 C CA . LYS A 1 88 ? -13.496 -12.573 15.312 1.00 93.56 88 LYS A CA 1
ATOM 706 C C . LYS A 1 88 ? -12.223 -13.311 15.738 1.00 93.56 88 LYS A C 1
ATOM 708 O O . LYS A 1 88 ? -11.981 -14.415 15.249 1.00 93.56 88 LYS A O 1
ATOM 713 N N . LEU A 1 89 ? -11.387 -12.709 16.584 1.00 92.19 89 LEU A N 1
ATOM 714 C CA . LEU A 1 89 ? -10.150 -13.335 17.059 1.00 92.19 89 LEU A CA 1
ATOM 715 C C . LEU A 1 89 ? -10.447 -14.567 17.920 1.00 92.19 89 LEU A C 1
ATOM 717 O O . LEU A 1 89 ? -9.858 -15.613 17.672 1.00 92.19 89 LEU A O 1
ATOM 721 N N . LEU A 1 90 ? -11.405 -14.471 18.847 1.00 92.44 90 LEU A N 1
ATOM 722 C CA . LEU A 1 90 ? -11.825 -15.570 19.723 1.00 92.44 90 LEU A CA 1
ATOM 723 C C . LEU A 1 90 ? -12.442 -16.740 18.942 1.00 92.44 90 LEU A C 1
ATOM 725 O O . LEU A 1 90 ? -12.170 -17.908 19.226 1.00 92.44 90 LEU A O 1
ATOM 729 N N . PHE A 1 91 ? -13.244 -16.438 17.918 1.00 92.19 91 PHE A N 1
ATOM 730 C CA . PHE A 1 91 ? -13.810 -17.465 17.046 1.00 92.19 91 PHE A CA 1
ATOM 731 C C . PHE A 1 91 ? -12.717 -18.245 16.300 1.00 92.19 91 PHE A C 1
ATOM 733 O O . PHE A 1 91 ? -12.752 -19.472 16.252 1.00 92.19 91 PHE A O 1
ATOM 740 N N . ASN A 1 92 ? -11.717 -17.543 15.755 1.00 82.88 92 ASN A N 1
ATOM 741 C CA . ASN A 1 92 ? -10.630 -18.172 14.999 1.00 82.88 92 ASN A CA 1
ATOM 742 C C . ASN A 1 92 ? -9.525 -18.772 15.885 1.00 82.88 92 ASN A C 1
ATOM 744 O O . ASN A 1 92 ? -8.733 -19.562 15.387 1.00 82.88 92 ASN A O 1
ATOM 748 N N . SER A 1 93 ? -9.457 -18.427 17.176 1.00 74.50 93 SER A N 1
ATOM 749 C CA . SER A 1 93 ? -8.462 -18.975 18.111 1.00 74.50 93 SER A CA 1
ATOM 750 C C . SER A 1 93 ? -8.810 -20.367 18.647 1.00 74.50 93 SER A C 1
ATOM 752 O O . SER A 1 93 ? -8.037 -20.930 19.413 1.00 74.50 93 SER A O 1
ATOM 754 N N . SER A 1 94 ? -9.975 -20.911 18.289 1.00 56.44 94 SER A N 1
ATOM 755 C CA . SER A 1 94 ? -10.472 -22.207 18.779 1.00 56.44 94 SER A CA 1
ATOM 756 C C . SER A 1 94 ? -10.105 -23.397 17.868 1.00 56.44 94 SER A C 1
ATOM 758 O O . SER A 1 94 ? -10.785 -24.422 17.915 1.00 56.44 94 SER A O 1
ATOM 760 N N . LEU A 1 95 ? -9.069 -23.259 17.030 1.00 49.16 95 LEU A N 1
ATOM 761 C CA . LEU A 1 95 ? -8.541 -24.283 16.114 1.00 49.16 95 LEU A CA 1
ATOM 762 C C . LEU A 1 95 ? -7.074 -24.592 16.428 1.00 49.16 95 LEU A C 1
ATOM 764 O O . LEU A 1 95 ? -6.249 -23.658 16.316 1.00 49.16 95 LEU A O 1
#

Sequence (95 aa):
GLMEFVEMFKAPMKVLHPLLTATQEGNYNSTEGLGAIPFTGILLAHSNESEWHTFRNNKNNEAFIDRIYIVKVPYCLRVSDEIKIYDKLLFNSSL

Foldseek 3Di:
DEDEDEAVLPDDVVVCVQVLCCVPVQWRDDPDDDDTDGHDYDYHYDDDPVSVVVQVVDPVCVSVVVVDDDDDDDDPPDPVVVVVVVVVVVVVVPD

Secondary structur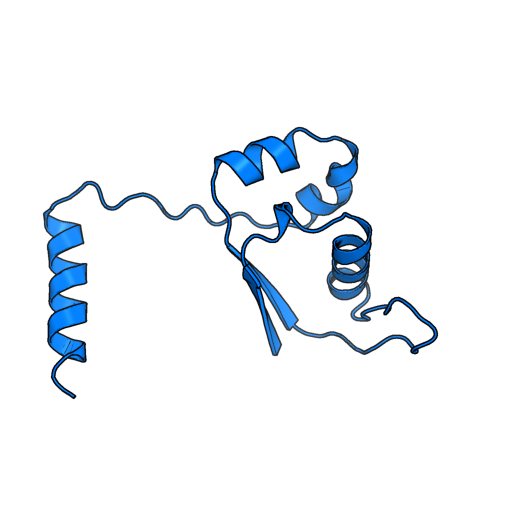e (DSSP, 8-state):
-EEEEESGGGS-HHHHHHHHHHHHHSEE--SSSPPPEE--SEEEEE--HHHHHHHHT-GGGHHHHTTPPP--------HHHHHHHHHHHHHHTT-

Radius of gyration: 17.95 Å; chains: 1; bounding box: 40×40×42 Å

Organism: Vibrio cholerae (NCBI:txid666)

InterPro domains:
  IPR013153 PrkA, AAA domain [PF08298] (1-95)

pLDDT: mean 87.76, std 7.48, range [49.16, 97.0]